Protein AF-A0A3D5UMP3-F1 (afdb_monomer)

Solvent-accessible surface area (backbone atoms only — not comparable to full-atom values): 3916 Å² total; per-residue (Å²): 130,100,74,58,83,67,53,56,62,46,48,51,32,39,78,68,72,54,54,71,44,80,44,83,39,86,72,78,52,65,69,55,49,67,71,49,61,64,26,59,94,50,73,21,66,44,97,74,65,13,66,40,80,40,76,53,88,71,82,84,125

Structure (mmCIF, N/CA/C/O backbone):
data_AF-A0A3D5UMP3-F1
#
_entry.id   AF-A0A3D5UMP3-F1
#
loop_
_atom_site.group_PDB
_atom_site.id
_atom_site.type_symbol
_atom_site.label_atom_id
_atom_site.label_alt_id
_atom_site.label_comp_id
_atom_site.label_asym_id
_atom_site.label_entity_id
_atom_site.label_seq_id
_atom_site.pdbx_PDB_ins_code
_atom_site.Cartn_x
_atom_site.Cartn_y
_atom_site.Cartn_z
_atom_site.occupancy
_atom_site.B_iso_or_equiv
_atom_site.auth_seq_id
_atom_site.auth_comp_id
_atom_site.auth_asym_id
_atom_site.auth_atom_id
_atom_site.pdbx_PDB_model_num
ATOM 1 N N . GLY A 1 1 ? -16.806 -10.521 -4.698 1.00 59.19 1 GLY A N 1
ATOM 2 C CA . GLY A 1 1 ? -16.595 -9.509 -5.754 1.00 59.19 1 GLY A CA 1
ATOM 3 C C . GLY A 1 1 ? -15.126 -9.492 -6.116 1.00 59.19 1 GLY A C 1
ATOM 4 O O . GLY A 1 1 ? -14.321 -9.711 -5.224 1.00 59.19 1 GLY A O 1
ATOM 5 N N . LYS A 1 2 ? -14.784 -9.314 -7.396 1.00 80.00 2 LYS A N 1
ATOM 6 C CA . LYS A 1 2 ? -13.412 -9.492 -7.911 1.00 80.00 2 LYS A CA 1
ATOM 7 C C . LYS A 1 2 ? -12.447 -8.343 -7.557 1.00 80.00 2 LYS A C 1
ATOM 9 O O . LYS A 1 2 ? -11.247 -8.562 -7.589 1.00 80.00 2 LYS A O 1
ATOM 14 N N . TYR A 1 3 ? -12.974 -7.171 -7.189 1.00 80.56 3 TYR A N 1
ATOM 15 C CA . TYR A 1 3 ? -12.202 -5.955 -6.903 1.00 80.56 3 TYR A CA 1
ATOM 16 C C . TYR A 1 3 ? -12.682 -5.266 -5.619 1.00 80.56 3 TYR A C 1
ATOM 18 O O . TYR A 1 3 ? -13.850 -5.397 -5.236 1.00 80.56 3 TYR A O 1
ATOM 26 N N . ARG A 1 4 ? -11.790 -4.514 -4.972 1.00 86.31 4 ARG A N 1
ATOM 27 C CA . ARG A 1 4 ? -12.037 -3.652 -3.810 1.00 86.31 4 ARG A CA 1
ATOM 28 C C . ARG A 1 4 ? -11.734 -2.195 -4.155 1.00 86.31 4 ARG A C 1
ATOM 30 O O . ARG A 1 4 ? -10.976 -1.903 -5.068 1.00 86.31 4 ARG A O 1
ATOM 37 N N . ILE A 1 5 ? -12.296 -1.268 -3.377 1.00 89.81 5 ILE A N 1
ATOM 38 C CA . ILE A 1 5 ? -12.117 0.184 -3.575 1.00 89.81 5 ILE A CA 1
ATOM 39 C C . ILE A 1 5 ? -10.632 0.579 -3.634 1.00 89.81 5 ILE A C 1
ATOM 41 O O . ILE A 1 5 ? -10.269 1.462 -4.402 1.00 89.81 5 ILE A O 1
ATOM 45 N N . ILE A 1 6 ? -9.771 -0.099 -2.870 1.00 87.81 6 ILE A N 1
ATOM 46 C CA . ILE A 1 6 ? -8.332 0.183 -2.832 1.00 87.81 6 ILE A CA 1
ATOM 47 C C . ILE A 1 6 ? -7.587 -0.180 -4.127 1.00 87.81 6 ILE A C 1
ATOM 49 O O . ILE A 1 6 ? -6.520 0.365 -4.388 1.00 87.81 6 ILE A O 1
ATOM 53 N N . ASP A 1 7 ? -8.163 -1.026 -4.980 1.00 89.81 7 ASP A N 1
ATOM 54 C CA . ASP A 1 7 ? -7.519 -1.443 -6.227 1.00 89.81 7 ASP A CA 1
ATOM 55 C C . ASP A 1 7 ? -7.409 -0.271 -7.216 1.00 89.81 7 ASP A C 1
ATOM 57 O O . ASP A 1 7 ? -6.469 -0.218 -8.006 1.00 89.81 7 ASP A O 1
ATOM 61 N N . PHE A 1 8 ? -8.329 0.699 -7.154 1.00 91.62 8 PHE A N 1
ATOM 62 C CA . PHE A 1 8 ? -8.317 1.895 -8.003 1.00 91.62 8 PHE A CA 1
ATOM 63 C C . PHE A 1 8 ? -7.110 2.811 -7.733 1.00 91.62 8 PHE A C 1
ATOM 65 O O . PHE A 1 8 ? -6.348 3.059 -8.670 1.00 91.62 8 PHE A O 1
ATOM 72 N N . PRO A 1 9 ? -6.875 3.311 -6.498 1.00 92.38 9 PRO A N 1
ATOM 73 C CA . PRO A 1 9 ? -5.709 4.146 -6.224 1.00 92.38 9 PRO A CA 1
ATOM 74 C C . PRO A 1 9 ? -4.385 3.400 -6.427 1.00 92.38 9 PRO A C 1
ATOM 76 O O . PRO A 1 9 ? -3.443 4.007 -6.928 1.00 92.38 9 PRO A O 1
ATOM 79 N N . LEU A 1 10 ? -4.311 2.097 -6.121 1.00 90.62 10 LEU A N 1
ATOM 80 C CA . LEU A 1 10 ? -3.101 1.295 -6.349 1.00 90.62 10 LEU A CA 1
ATOM 81 C C . LEU A 1 10 ? -2.791 1.122 -7.842 1.00 90.62 10 L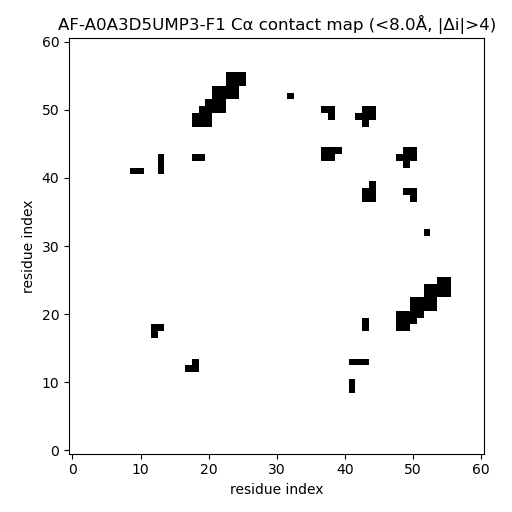EU A C 1
ATOM 83 O O . LEU A 1 10 ? -1.647 1.303 -8.257 1.00 90.62 10 LEU A O 1
ATOM 87 N N . SER A 1 11 ? -3.812 0.864 -8.665 1.00 90.69 11 SER A N 1
ATOM 88 C CA . SER A 1 11 ? -3.646 0.780 -10.123 1.00 90.69 11 SER A CA 1
ATOM 89 C C . SER A 1 11 ? -3.235 2.125 -10.718 1.00 90.69 11 SER A C 1
ATOM 91 O O . SER A 1 11 ? -2.366 2.174 -11.583 1.00 90.69 11 SER A O 1
ATOM 93 N N . ASN A 1 12 ? -3.810 3.229 -10.234 1.00 92.62 12 ASN A N 1
ATOM 94 C CA . ASN A 1 12 ? -3.429 4.568 -10.682 1.00 92.62 12 ASN A CA 1
ATOM 95 C C . ASN A 1 12 ? -1.979 4.896 -10.324 1.00 92.62 12 ASN A C 1
ATOM 97 O O . ASN A 1 12 ? -1.249 5.414 -11.166 1.00 92.62 12 ASN A O 1
ATOM 101 N N . ALA A 1 13 ? -1.557 4.586 -9.099 1.00 91.56 13 ALA A N 1
ATOM 102 C CA . ALA A 1 13 ? -0.193 4.819 -8.650 1.00 91.56 13 ALA A CA 1
ATOM 103 C C . ALA A 1 13 ? 0.820 3.998 -9.465 1.00 91.56 13 ALA A C 1
ATOM 105 O O . ALA A 1 13 ? 1.779 4.570 -9.983 1.00 91.56 13 ALA A O 1
ATOM 106 N N . SER A 1 14 ? 0.543 2.707 -9.680 1.00 90.06 14 SER A N 1
ATOM 107 C CA . SER A 1 14 ? 1.367 1.825 -10.518 1.00 90.06 14 SER A CA 1
ATOM 108 C C . SER A 1 14 ? 1.473 2.348 -11.960 1.00 90.06 14 SER A C 1
ATOM 110 O O . SER A 1 14 ? 2.573 2.565 -12.468 1.00 90.06 14 SER A O 1
ATOM 112 N N . ASN A 1 15 ? 0.341 2.708 -12.582 1.00 91.81 15 ASN A N 1
ATOM 113 C CA . ASN A 1 15 ? 0.303 3.277 -13.938 1.00 91.81 15 ASN A CA 1
ATOM 114 C C . ASN A 1 15 ? 0.963 4.664 -14.053 1.00 91.81 15 ASN A C 1
ATOM 116 O O . ASN A 1 15 ? 1.305 5.089 -15.154 1.00 91.81 15 ASN A O 1
ATOM 120 N N . SER A 1 16 ? 1.132 5.374 -12.936 1.00 93.31 16 SER A N 1
ATOM 121 C CA . SER A 1 16 ? 1.770 6.697 -12.885 1.00 93.31 16 SER A CA 1
ATOM 122 C C . SER A 1 16 ? 3.255 6.627 -12.511 1.00 93.31 16 SER A C 1
ATOM 124 O O . SER A 1 16 ? 3.887 7.666 -12.341 1.00 93.31 16 SER A O 1
ATOM 126 N N . GLY A 1 17 ? 3.818 5.423 -12.349 1.00 89.69 17 GLY A N 1
ATOM 127 C CA . GLY A 1 17 ? 5.211 5.233 -11.939 1.00 89.69 17 GLY A CA 1
ATOM 128 C C . GLY A 1 17 ? 5.495 5.631 -10.487 1.00 89.69 17 GLY A C 1
ATOM 129 O O . GLY A 1 17 ? 6.647 5.875 -10.135 1.00 89.69 17 GLY A O 1
ATOM 130 N N . ILE A 1 18 ? 4.467 5.70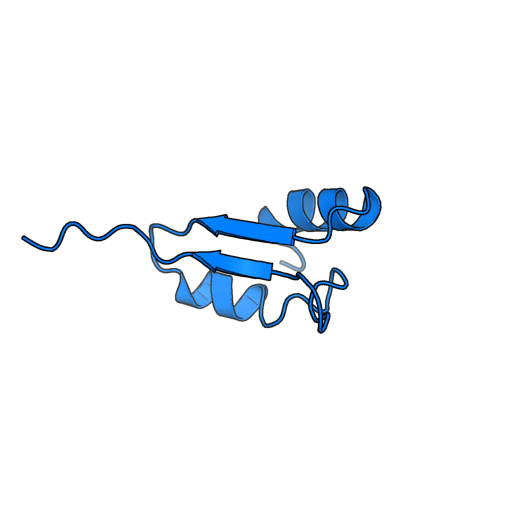6 -9.637 1.00 90.19 18 ILE A N 1
ATOM 131 C CA . ILE A 1 18 ? 4.629 5.922 -8.198 1.00 90.19 18 ILE A CA 1
ATOM 132 C C . ILE A 1 18 ? 4.998 4.578 -7.575 1.00 90.19 18 ILE A C 1
ATOM 134 O O . ILE A 1 18 ? 4.202 3.645 -7.604 1.00 90.19 18 ILE A O 1
ATOM 138 N N . VAL A 1 19 ? 6.209 4.486 -7.027 1.00 85.88 19 VAL A N 1
ATOM 139 C CA . VAL A 1 19 ? 6.798 3.218 -6.558 1.00 85.88 19 VAL A CA 1
ATOM 140 C C . VAL A 1 19 ? 6.788 3.048 -5.039 1.00 85.88 19 VAL A C 1
ATOM 142 O O . VAL A 1 19 ? 6.975 1.936 -4.560 1.00 85.88 19 VAL A O 1
ATOM 145 N N . ASP A 1 20 ? 6.550 4.126 -4.292 1.00 89.75 20 ASP A N 1
ATOM 146 C CA . ASP A 1 20 ? 6.520 4.146 -2.828 1.00 89.75 20 ASP A CA 1
ATOM 147 C C . ASP A 1 20 ? 5.119 4.503 -2.331 1.00 89.75 20 ASP A C 1
ATOM 149 O O . ASP A 1 20 ? 4.645 5.622 -2.545 1.00 89.75 20 ASP A O 1
ATOM 153 N N . ILE A 1 21 ? 4.447 3.563 -1.656 1.00 89.88 21 ILE A N 1
ATOM 154 C CA . ILE A 1 21 ? 3.075 3.753 -1.165 1.00 89.88 21 ILE A CA 1
ATOM 155 C C . ILE A 1 21 ? 2.963 3.379 0.312 1.00 89.88 21 ILE A C 1
ATOM 157 O O . ILE A 1 21 ? 3.263 2.256 0.718 1.00 89.88 21 ILE A O 1
ATOM 161 N N . GLY A 1 22 ? 2.446 4.314 1.114 1.00 89.38 22 GLY A N 1
ATOM 162 C CA . GLY A 1 22 ? 2.029 4.081 2.496 1.00 89.38 22 GLY A CA 1
ATOM 163 C C . GLY A 1 22 ? 0.507 3.982 2.612 1.00 89.38 22 GLY A C 1
ATOM 164 O O . GLY A 1 22 ? -0.204 4.891 2.189 1.00 89.38 22 GLY A O 1
ATOM 165 N N . ILE A 1 23 ? -0.001 2.904 3.209 1.00 87.88 23 ILE A N 1
ATOM 166 C CA . ILE A 1 23 ? -1.436 2.689 3.439 1.00 87.88 23 ILE A CA 1
ATOM 167 C C . ILE A 1 23 ? -1.723 2.819 4.927 1.00 87.88 23 ILE A C 1
ATOM 169 O O . ILE A 1 23 ? -1.357 1.949 5.714 1.00 87.88 23 ILE A O 1
ATOM 173 N N . LEU A 1 24 ? -2.399 3.901 5.305 1.00 86.69 24 LEU A N 1
ATOM 174 C CA . LEU A 1 24 ? -2.863 4.124 6.671 1.00 86.69 24 LEU A CA 1
ATOM 175 C C . LEU A 1 24 ? -4.144 3.324 6.909 1.00 86.69 24 LEU A C 1
ATOM 177 O O . LEU A 1 24 ? -5.124 3.460 6.174 1.00 86.69 24 LEU A O 1
ATOM 181 N N . THR A 1 25 ? -4.140 2.491 7.944 1.00 83.12 25 THR A N 1
ATOM 182 C CA . THR A 1 25 ? -5.294 1.662 8.317 1.00 83.12 25 THR A CA 1
ATOM 183 C C . THR A 1 25 ? -5.791 2.044 9.707 1.00 83.12 25 THR A C 1
ATOM 185 O O . THR A 1 25 ? -4.994 2.452 10.541 1.00 83.12 25 THR A O 1
ATOM 188 N N . GLN A 1 26 ? -7.103 1.944 9.966 1.00 73.19 26 GLN A N 1
ATOM 189 C CA . GLN A 1 26 ? -7.690 2.329 11.265 1.00 73.19 26 GLN A CA 1
ATOM 190 C C . GLN A 1 26 ? -8.592 1.259 11.888 1.00 73.19 26 GLN A C 1
ATOM 192 O O . GLN A 1 26 ? -8.544 1.048 13.096 1.00 73.19 26 GLN A O 1
ATOM 197 N N . TYR A 1 27 ? -9.378 0.535 11.087 1.00 65.12 27 TYR A N 1
ATOM 198 C CA . TYR A 1 27 ? -10.307 -0.480 11.587 1.00 65.12 27 TYR A CA 1
ATOM 199 C C . TYR A 1 27 ? -10.088 -1.823 10.895 1.00 65.12 27 TYR A C 1
ATOM 201 O 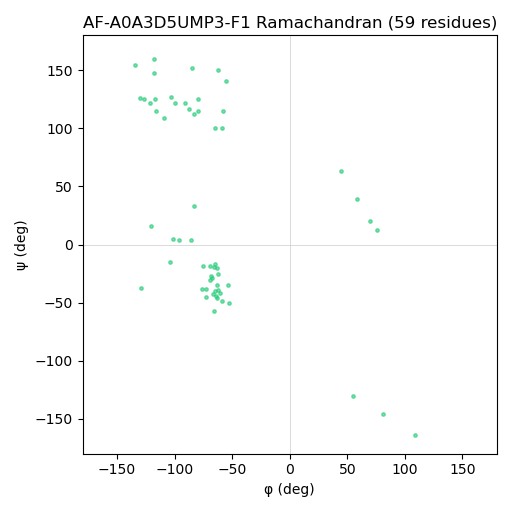O . TYR A 1 27 ? -10.157 -1.907 9.673 1.00 65.12 27 TYR A O 1
ATOM 209 N N . LYS A 1 28 ? -9.858 -2.876 11.696 1.00 65.19 28 LYS A N 1
ATOM 210 C CA . LYS A 1 28 ? -9.723 -4.283 11.263 1.00 65.19 28 LYS A CA 1
ATOM 211 C C . LYS A 1 28 ? -8.839 -4.453 10.007 1.00 65.19 28 LYS A C 1
ATOM 213 O O . LYS A 1 28 ? -9.323 -4.945 8.986 1.00 65.19 28 LYS A O 1
ATOM 218 N N . PRO A 1 29 ? -7.537 -4.106 10.074 1.00 71.62 29 PRO A N 1
ATOM 219 C CA . PRO A 1 29 ? -6.651 -4.144 8.910 1.00 71.62 29 PRO A CA 1
ATOM 220 C C . PRO A 1 29 ? -6.432 -5.556 8.360 1.00 71.62 29 PRO A C 1
ATOM 222 O O . PRO A 1 29 ? -6.018 -5.692 7.222 1.00 71.62 29 PRO A O 1
ATOM 225 N N . PHE A 1 30 ? -6.747 -6.612 9.116 1.00 76.19 30 PHE A N 1
ATOM 226 C CA . PHE A 1 30 ? -6.453 -7.995 8.738 1.00 76.19 30 PHE A CA 1
ATOM 227 C C . PHE A 1 30 ? -6.967 -8.378 7.341 1.00 76.19 30 PHE A C 1
ATOM 229 O O . PHE A 1 30 ? -6.201 -8.845 6.506 1.00 76.19 30 PHE A O 1
ATOM 236 N N . VAL A 1 31 ? -8.242 -8.100 7.051 1.00 79.94 31 VAL A N 1
ATOM 237 C CA . VAL A 1 31 ? -8.861 -8.453 5.759 1.00 79.94 31 VAL A CA 1
ATOM 238 C C . VAL A 1 31 ? -8.292 -7.606 4.618 1.00 79.94 31 VAL A C 1
ATOM 240 O O . VAL A 1 31 ? -8.245 -8.049 3.470 1.00 79.94 31 VAL A O 1
ATOM 243 N N . LEU A 1 32 ? -7.882 -6.369 4.913 1.00 79.94 32 LEU A N 1
ATOM 244 C CA . LEU A 1 32 ? -7.245 -5.482 3.945 1.00 79.94 32 LEU A CA 1
ATOM 245 C C . LEU A 1 32 ? -5.815 -5.947 3.644 1.00 79.94 32 LEU A C 1
ATOM 247 O O . LEU A 1 32 ? -5.456 -6.062 2.478 1.00 79.94 32 LEU A O 1
ATOM 251 N N . ASN A 1 33 ? -5.050 -6.289 4.678 1.00 80.25 33 ASN A N 1
ATOM 252 C CA . ASN A 1 33 ? -3.695 -6.819 4.570 1.00 80.25 33 ASN A CA 1
ATOM 253 C C . ASN A 1 33 ? -3.675 -8.131 3.783 1.00 80.25 33 ASN A C 1
ATOM 255 O O . ASN A 1 33 ? -2.816 -8.301 2.929 1.00 80.25 33 ASN A O 1
ATOM 259 N N . GLU A 1 34 ? -4.637 -9.028 4.016 1.00 83.38 34 GLU A N 1
ATOM 260 C CA . GLU A 1 34 ? -4.760 -10.287 3.269 1.00 83.38 34 GLU A CA 1
ATOM 261 C C . GLU A 1 34 ? -5.024 -10.053 1.773 1.00 83.38 34 GLU A C 1
ATOM 263 O O . GLU A 1 34 ? -4.463 -10.739 0.925 1.00 83.38 34 GLU A O 1
ATOM 268 N N . HIS A 1 35 ? -5.846 -9.057 1.434 1.00 85.44 35 HIS A N 1
ATOM 269 C CA . HIS A 1 35 ? -6.149 -8.725 0.037 1.00 85.44 35 HIS A CA 1
ATOM 270 C C . HIS A 1 35 ? -4.998 -8.051 -0.691 1.00 85.44 35 HIS A C 1
ATOM 272 O O . HIS A 1 35 ? -4.785 -8.311 -1.870 1.00 85.44 35 HIS A O 1
ATOM 278 N N . ILE A 1 36 ? -4.275 -7.174 -0.000 1.00 85.19 36 ILE A N 1
ATOM 279 C CA . ILE A 1 36 ? -3.133 -6.473 -0.583 1.00 85.19 36 ILE A CA 1
ATOM 280 C C . ILE A 1 36 ? -1.918 -7.405 -0.677 1.00 85.19 36 ILE A C 1
ATOM 282 O O . ILE A 1 36 ? -1.174 -7.358 -1.658 1.00 85.19 36 ILE A O 1
ATOM 286 N N . GLY A 1 37 ? -1.713 -8.255 0.333 1.00 83.88 37 GLY A N 1
ATOM 287 C CA . GLY A 1 37 ? -0.556 -9.135 0.438 1.00 83.88 37 GLY A CA 1
ATOM 288 C C . GLY A 1 37 ? 0.757 -8.356 0.356 1.00 83.88 37 GLY A C 1
ATOM 289 O O . GLY A 1 37 ? 0.938 -7.344 1.031 1.00 83.88 37 GLY A O 1
ATOM 290 N N . ILE A 1 38 ? 1.662 -8.822 -0.506 1.00 77.56 38 ILE A N 1
ATOM 291 C CA . ILE A 1 38 ? 2.945 -8.164 -0.808 1.00 77.56 38 ILE A CA 1
ATOM 292 C C . ILE A 1 38 ? 2.840 -7.094 -1.912 1.00 77.56 38 ILE A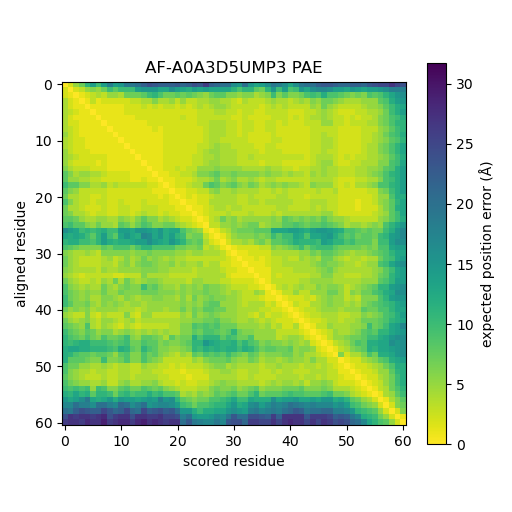 C 1
ATOM 294 O O . ILE A 1 38 ? 3.851 -6.541 -2.325 1.00 77.56 38 ILE A O 1
ATOM 298 N N . GLY A 1 39 ? 1.633 -6.802 -2.416 1.00 80.62 39 GLY A N 1
ATOM 299 C CA . GLY A 1 39 ? 1.419 -5.782 -3.447 1.00 80.62 39 GLY A CA 1
ATOM 300 C C . GLY A 1 39 ? 1.828 -6.189 -4.871 1.00 80.62 39 GLY A C 1
ATOM 301 O O . GLY A 1 39 ? 1.851 -5.340 -5.759 1.00 80.62 39 GLY A O 1
ATOM 302 N N . SER A 1 40 ? 2.096 -7.472 -5.121 1.00 81.06 40 SER A N 1
ATOM 303 C CA . SER A 1 40 ? 2.559 -7.994 -6.418 1.00 81.06 40 SER A CA 1
ATOM 304 C C . SER A 1 40 ? 1.563 -7.804 -7.571 1.00 81.06 40 SER A C 1
ATOM 306 O O . SER A 1 40 ? 1.973 -7.670 -8.719 1.00 81.06 40 SER A O 1
ATOM 308 N N . TYR A 1 41 ? 0.257 -7.690 -7.295 1.00 83.31 41 TYR A N 1
ATOM 309 C CA . TYR A 1 41 ? -0.748 -7.366 -8.324 1.00 83.31 41 TYR A CA 1
ATOM 310 C C . TYR A 1 41 ? -0.560 -5.987 -8.970 1.00 83.31 41 TYR A C 1
ATOM 312 O O . TYR A 1 41 ? -1.076 -5.751 -10.061 1.00 83.31 41 TYR A O 1
ATOM 320 N N . TRP A 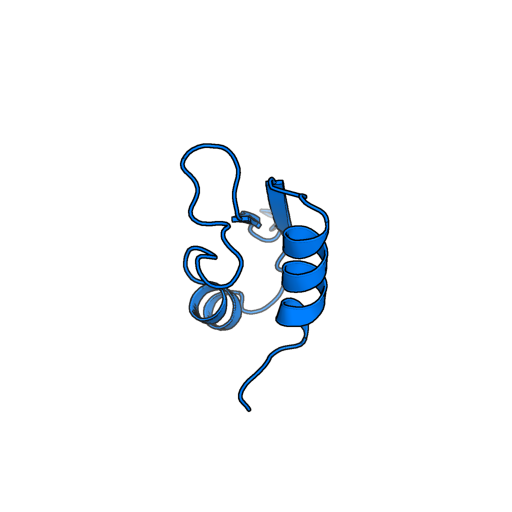1 42 ? 0.161 -5.089 -8.300 1.00 85.12 42 TRP A N 1
ATOM 321 C CA . TRP A 1 42 ? 0.431 -3.726 -8.755 1.00 85.12 42 TRP A CA 1
ATOM 322 C C . TRP A 1 42 ? 1.930 -3.449 -8.910 1.00 85.12 42 TRP A C 1
ATOM 324 O O . TRP A 1 42 ? 2.312 -2.283 -9.006 1.00 85.12 42 TRP A O 1
ATOM 334 N N . ASP A 1 43 ? 2.760 -4.503 -8.950 1.00 82.88 43 ASP A N 1
ATOM 335 C CA . ASP A 1 43 ? 4.223 -4.404 -9.069 1.00 82.88 43 ASP A CA 1
ATOM 336 C C . ASP A 1 43 ? 4.851 -3.591 -7.914 1.00 82.88 43 ASP A C 1
ATOM 338 O O . ASP A 1 43 ? 5.755 -2.772 -8.092 1.00 82.88 43 ASP A O 1
ATOM 342 N N . PHE A 1 44 ? 4.324 -3.789 -6.698 1.00 84.56 44 PHE A N 1
ATOM 343 C CA . PHE A 1 44 ? 4.860 -3.200 -5.466 1.00 84.56 44 PHE A CA 1
ATOM 344 C C . PHE A 1 44 ? 5.703 -4.179 -4.631 1.00 84.56 44 PHE A C 1
ATOM 346 O O . PHE A 1 44 ? 6.170 -3.798 -3.559 1.00 84.56 44 PHE A O 1
ATOM 353 N N . ASP A 1 45 ? 5.959 -5.399 -5.113 1.00 79.62 45 ASP A N 1
ATOM 354 C CA . ASP A 1 45 ? 6.825 -6.413 -4.484 1.00 79.62 45 ASP A CA 1
ATOM 355 C C . ASP A 1 45 ? 8.323 -6.213 -4.805 1.00 79.62 45 ASP A C 1
ATOM 357 O O . ASP A 1 45 ? 9.106 -7.157 -4.923 1.00 79.62 45 ASP A O 1
ATOM 361 N N . ARG A 1 46 ? 8.741 -4.953 -4.947 1.00 76.62 46 ARG A N 1
ATOM 362 C CA . ARG A 1 46 ? 10.087 -4.563 -5.382 1.00 76.62 46 ARG A CA 1
ATOM 363 C C . ARG A 1 46 ? 11.080 -4.522 -4.216 1.00 76.62 46 ARG A C 1
ATOM 365 O O . ARG A 1 46 ? 10.727 -4.215 -3.084 1.00 76.62 46 ARG A O 1
ATOM 372 N N . MET A 1 47 ? 12.364 -4.755 -4.512 1.00 73.12 47 MET A N 1
ATOM 373 C CA . MET A 1 47 ? 13.454 -4.652 -3.519 1.00 73.12 47 MET A CA 1
ATOM 374 C C . MET A 1 47 ? 13.716 -3.213 -3.045 1.00 73.12 47 MET A C 1
ATOM 376 O O . MET A 1 47 ? 14.231 -3.007 -1.948 1.00 73.12 47 MET A O 1
ATOM 380 N N . SER A 1 48 ? 13.401 -2.222 -3.883 1.00 75.25 48 SER A N 1
ATOM 381 C CA . SER A 1 48 ? 13.497 -0.798 -3.565 1.00 75.25 48 SER A CA 1
ATOM 382 C C . SER A 1 48 ? 12.120 -0.168 -3.729 1.00 75.25 48 SER A C 1
ATOM 384 O O . SER A 1 48 ? 11.518 -0.249 -4.801 1.00 75.25 48 SER A O 1
ATOM 386 N N . GLY A 1 49 ? 11.641 0.415 -2.636 1.00 75.81 49 GLY A N 1
ATOM 387 C CA . GLY A 1 49 ? 10.301 0.960 -2.489 1.00 75.81 49 GLY A CA 1
ATOM 388 C C . GLY A 1 49 ? 9.241 -0.088 -2.167 1.00 75.81 49 GLY A C 1
ATOM 389 O O . GLY A 1 49 ? 9.513 -1.037 -1.431 1.00 75.81 49 GLY A O 1
ATOM 390 N N . GLY A 1 50 ? 8.028 0.106 -2.676 1.00 84.75 50 GLY A N 1
ATOM 391 C CA . GLY A 1 50 ? 6.920 -0.829 -2.540 1.00 84.75 50 GLY A CA 1
ATOM 392 C C . GLY A 1 50 ? 5.812 -0.352 -1.608 1.00 84.75 50 GLY A C 1
ATOM 393 O O . GLY A 1 50 ? 5.672 0.830 -1.279 1.00 84.75 50 GLY A O 1
ATOM 394 N N . LEU A 1 51 ? 4.979 -1.305 -1.204 1.00 86.62 51 LEU A N 1
ATOM 395 C CA . LEU A 1 51 ? 3.773 -1.042 -0.436 1.00 86.62 51 LEU A CA 1
ATOM 396 C C . LEU A 1 51 ? 4.018 -1.318 1.048 1.00 86.62 51 LEU A C 1
ATOM 398 O O . LEU A 1 51 ? 4.353 -2.433 1.446 1.00 86.62 51 LEU A O 1
ATOM 402 N N . LYS A 1 52 ? 3.805 -0.301 1.887 1.00 86.44 52 LYS A N 1
ATOM 403 C CA . LYS A 1 52 ? 3.878 -0.421 3.346 1.00 86.44 52 LYS A CA 1
ATOM 404 C C . LYS A 1 52 ? 2.532 -0.133 3.975 1.00 86.44 52 LYS A C 1
ATOM 406 O O . LYS A 1 52 ? 1.953 0.936 3.791 1.00 86.44 52 LYS A O 1
ATOM 411 N N . ILE A 1 53 ? 2.0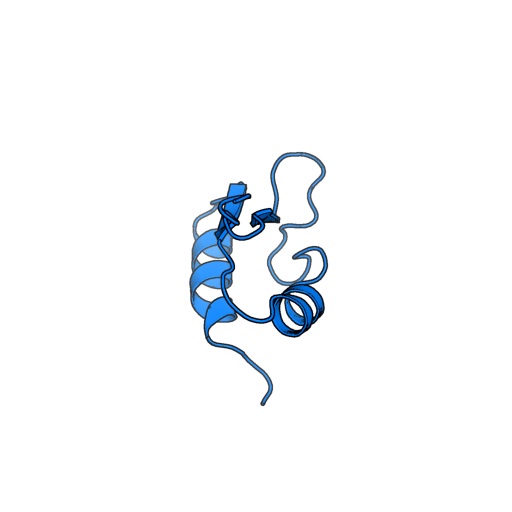60 -1.079 4.775 1.00 84.00 53 ILE A N 1
ATOM 412 C CA . ILE A 1 53 ? 0.873 -0.884 5.597 1.00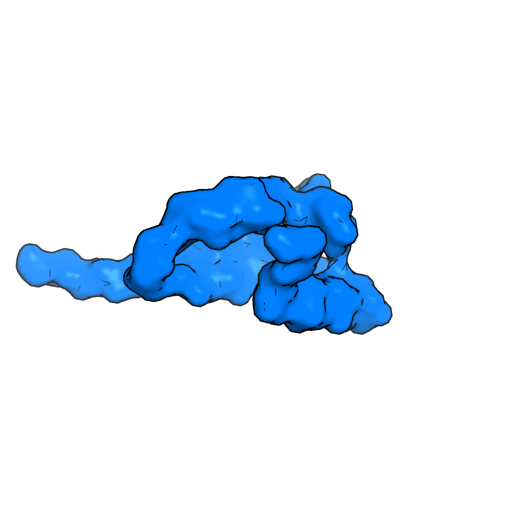 84.00 53 ILE A CA 1
ATOM 413 C C . ILE A 1 53 ? 1.324 -0.256 6.908 1.00 84.00 53 ILE A C 1
ATOM 415 O O . ILE A 1 53 ? 2.106 -0.839 7.658 1.00 84.00 53 ILE A O 1
ATOM 419 N N . LEU A 1 54 ? 0.850 0.957 7.152 1.00 83.44 54 LEU A N 1
ATOM 420 C CA . LEU A 1 54 ? 1.142 1.712 8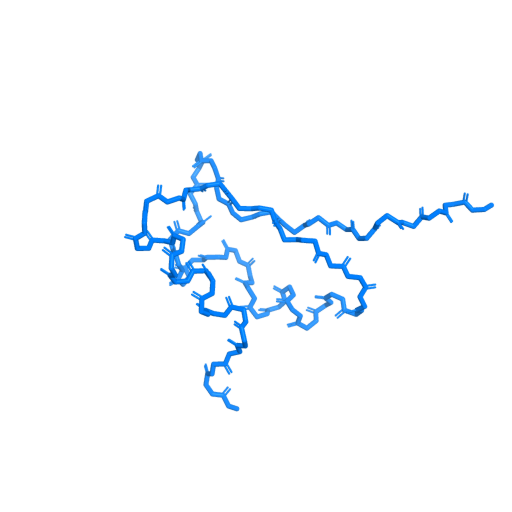.354 1.00 83.44 54 LEU A CA 1
ATOM 421 C C . LEU A 1 54 ? 0.057 1.387 9.390 1.00 83.44 54 LEU A C 1
ATOM 423 O O . LEU A 1 54 ? -1.139 1.561 9.101 1.00 83.44 54 LEU A O 1
ATOM 427 N N . PRO A 1 55 ? 0.444 0.867 10.570 1.00 77.69 55 PRO A N 1
ATOM 428 C CA . PRO A 1 55 ? -0.518 0.576 11.618 1.00 77.69 55 PRO A CA 1
ATOM 429 C C . PRO A 1 55 ? -1.209 1.873 12.060 1.00 77.69 55 PRO A C 1
ATOM 431 O O . PRO A 1 55 ? -0.600 2.947 11.982 1.00 77.69 55 PRO A O 1
ATOM 434 N N . PRO A 1 56 ? -2.469 1.799 12.521 1.00 75.81 56 PRO A N 1
ATOM 435 C CA . PRO A 1 56 ? -3.108 2.951 13.128 1.00 75.81 56 PRO A CA 1
ATOM 436 C C . PRO A 1 56 ? -2.260 3.463 14.278 1.00 75.81 56 PRO A C 1
ATOM 438 O O . PRO A 1 56 ? -1.738 2.681 15.071 1.00 75.81 56 PRO A O 1
ATOM 441 N N . TYR A 1 57 ? -2.189 4.781 14.403 1.00 67.94 57 TYR A N 1
ATOM 442 C CA . TYR A 1 57 ? -1.697 5.398 15.618 1.00 67.94 57 TYR A CA 1
ATOM 443 C C . TYR A 1 57 ? -2.667 5.062 16.761 1.00 67.94 57 TYR A C 1
ATOM 445 O O . TYR A 1 57 ? -3.751 5.637 16.873 1.00 67.94 57 TYR A O 1
ATOM 453 N N . THR A 1 58 ? -2.310 4.075 17.577 1.00 65.00 58 THR A N 1
ATOM 454 C CA . THR A 1 58 ? -2.956 3.821 18.861 1.00 65.00 58 THR A CA 1
ATOM 455 C C . THR A 1 58 ? -2.305 4.750 19.873 1.00 65.00 58 THR A C 1
ATOM 457 O O . THR A 1 58 ? -1.126 4.587 20.171 1.00 65.00 58 THR A O 1
ATOM 460 N N . ASN A 1 59 ? -3.050 5.731 20.389 1.00 55.53 59 ASN A N 1
ATOM 461 C CA . ASN A 1 59 ? -2.656 6.409 21.622 1.00 55.53 59 ASN A CA 1
ATOM 462 C C . ASN A 1 59 ? -2.571 5.332 22.712 1.00 55.53 59 ASN A C 1
ATOM 464 O O . ASN A 1 59 ? -3.605 4.893 23.217 1.00 55.53 59 ASN A O 1
ATOM 468 N N . GLU A 1 60 ? -1.363 4.869 23.030 1.00 54.22 60 GLU A N 1
ATOM 469 C CA . 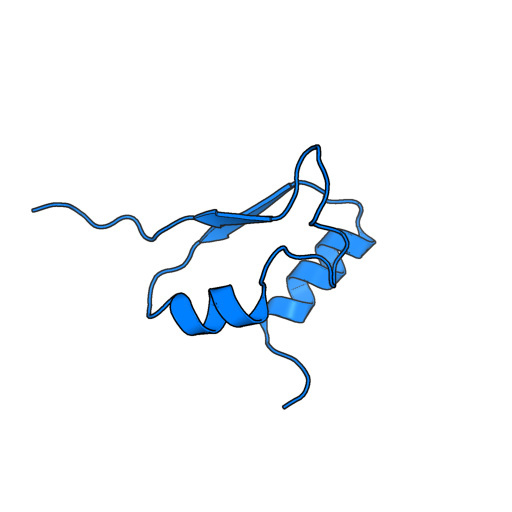GLU A 1 60 ? -1.113 4.181 24.293 1.00 54.22 60 GLU A CA 1
ATOM 470 C C . GLU A 1 60 ? -1.505 5.164 25.402 1.00 54.22 60 GLU A C 1
ATOM 472 O O . GLU A 1 60 ? -0.975 6.274 25.480 1.00 54.22 60 GLU A O 1
ATOM 477 N N . SER A 1 61 ? -2.548 4.797 26.149 1.00 39.69 61 SER A N 1
ATOM 478 C CA . SER A 1 61 ? -3.015 5.501 27.348 1.00 39.69 61 SER A CA 1
ATOM 479 C C . SER A 1 61 ? -2.352 4.901 28.576 1.00 39.69 61 SER A C 1
ATOM 481 O O . SER A 1 61 ? -2.180 3.661 28.573 1.00 39.69 61 SER A O 1
#

Sequence (61 aa):
GKYRIIDFPLSNASNSGIVDIGILTQYKPFVLNEHIGIGSYWDFDRMSGGLKILPPYTNES

Secondary structure (DSSP, 8-state):
----TTHHHHHHHHHTT--EEEEE--S-HHHHHHHHTTSGGGT---SSSEEEEEPP-----

pLDDT: mean 80.93, std 10.54, range [39.69, 93.31]

Radius of gyration: 12.43 Å; Cα contacts (8 Å, |Δi|>4): 52; chains: 1; bounding box: 30×17×41 Å

Foldseek 3Di:
DPDDPVVVVLQVCLVVVNQAEEAEDDPDCPVVCVVCPQVVVSPQVDPPHHYHYDYHPDPPD

Mean predicted aligned error: 6.32 Å